Protein AF-A0A1G0SF63-F1 (afdb_monomer_lite)

Secondary structure (DSSP, 8-state):
----------EE-TTT--EE-TT-SB-TTT--B----------GGGGSSSSSS---------

Radius of gyration: 25.13 Å; chains: 1; bounding box: 53×44×61 Å

Foldseek 3Di:
DDDPPPPQVFDADPVPRDTDTPPDQADPPPGDGDDPDPPPPPVPVVPPDPDPDDDDDDDDDD

Sequence (62 aa):
MDQVKNQEEEYTCMECGADVGANDLVCPKCGTTFDEQNTTADESLLSIEDELLGQHIGGVGL

pLDDT: mean 71.17, std 16.76, range [46.47, 94.81]

Structure (mmCIF, N/CA/C/O backbone):
data_AF-A0A1G0SF63-F1
#
_entry.id   AF-A0A1G0SF63-F1
#
loop_
_atom_site.group_PDB
_atom_site.id
_atom_site.type_symbol
_atom_site.label_atom_id
_atom_site.label_alt_id
_atom_site.label_comp_id
_atom_site.label_asym_id
_atom_site.label_entity_id
_atom_site.label_seq_id
_atom_site.pdbx_PDB_ins_code
_atom_site.Cartn_x
_atom_site.Cartn_y
_atom_site.Cartn_z
_atom_site.occupancy
_atom_site.B_iso_or_equiv
_atom_site.auth_seq_id
_atom_site.auth_comp_id
_atom_site.auth_asym_id
_atom_site.auth_atom_id
_atom_site.pdbx_PDB_model_num
ATOM 1 N N . MET A 1 1 ? 6.809 -24.867 24.717 1.00 49.00 1 MET A N 1
ATOM 2 C CA . MET A 1 1 ? 5.530 -24.666 24.021 1.00 49.00 1 MET A CA 1
ATOM 3 C C . MET A 1 1 ? 5.284 -23.168 23.898 1.00 49.00 1 MET A C 1
ATOM 5 O O . MET A 1 1 ? 4.796 -22.540 24.827 1.00 49.00 1 MET A O 1
ATOM 9 N N . ASP A 1 2 ? 5.847 -22.612 22.828 1.00 62.69 2 ASP A N 1
ATOM 10 C CA . ASP A 1 2 ? 5.236 -21.677 21.874 1.00 62.69 2 ASP A CA 1
ATOM 11 C C . ASP A 1 2 ? 4.252 -20.640 22.429 1.00 62.69 2 ASP A C 1
ATOM 13 O O . ASP A 1 2 ? 3.051 -20.874 22.520 1.00 62.69 2 ASP A O 1
ATOM 17 N N . GLN A 1 3 ? 4.763 -19.443 22.716 1.00 56.78 3 GLN A N 1
ATOM 18 C CA . GLN A 1 3 ? 3.935 -18.239 22.726 1.00 56.78 3 GLN A CA 1
ATOM 19 C C . GLN A 1 3 ? 4.171 -17.491 21.415 1.00 56.78 3 GLN A C 1
ATOM 21 O O . GLN A 1 3 ? 4.975 -16.562 21.356 1.00 56.78 3 GLN A O 1
ATOM 26 N N . VAL A 1 4 ? 3.476 -17.921 20.359 1.00 63.22 4 VAL A N 1
ATOM 27 C CA . VAL A 1 4 ? 3.285 -17.109 19.153 1.00 63.22 4 VAL A CA 1
ATOM 28 C C . VAL A 1 4 ? 2.364 -15.967 19.567 1.00 63.22 4 VAL A C 1
ATOM 30 O O . VAL A 1 4 ? 1.149 -16.131 19.662 1.00 63.22 4 VAL A O 1
ATOM 33 N N . LYS A 1 5 ? 2.947 -14.821 19.927 1.00 56.38 5 LYS A N 1
ATOM 34 C CA . LYS A 1 5 ? 2.179 -13.585 20.042 1.00 56.38 5 LYS A CA 1
ATOM 35 C C . LYS A 1 5 ? 1.668 -13.290 18.639 1.00 56.38 5 LYS A C 1
ATOM 37 O O . LYS A 1 5 ? 2.462 -12.990 17.757 1.00 56.38 5 LYS A O 1
ATOM 42 N N . ASN A 1 6 ? 0.358 -13.414 18.451 1.00 53.22 6 ASN A N 1
ATOM 43 C CA . ASN A 1 6 ? -0.360 -12.803 17.344 1.00 53.22 6 ASN A CA 1
ATOM 44 C C . ASN A 1 6 ? -0.207 -11.286 17.504 1.00 53.22 6 ASN A C 1
ATOM 46 O O . ASN A 1 6 ? -1.048 -10.624 18.109 1.00 53.22 6 ASN A O 1
ATOM 50 N N . GLN A 1 7 ? 0.951 -10.770 17.108 1.00 53.72 7 GLN A N 1
ATOM 51 C CA . GLN A 1 7 ? 1.136 -9.355 16.888 1.00 53.72 7 GLN A CA 1
ATOM 52 C C . GLN A 1 7 ? 0.439 -9.119 15.555 1.00 53.72 7 GLN A C 1
ATOM 54 O O . GLN A 1 7 ? 0.970 -9.436 14.497 1.00 53.72 7 GLN A O 1
ATOM 59 N N . GLU A 1 8 ? -0.807 -8.658 15.612 1.00 61.16 8 GLU A N 1
ATOM 60 C CA . GLU A 1 8 ? -1.323 -7.817 14.541 1.00 61.16 8 GLU A CA 1
ATOM 61 C C . GLU A 1 8 ? -0.372 -6.618 14.495 1.00 61.16 8 GLU A C 1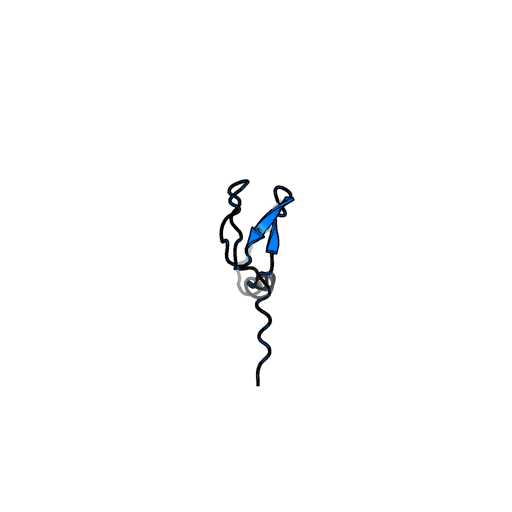
ATOM 63 O O . GLU A 1 8 ? -0.499 -5.672 15.269 1.00 61.16 8 GLU A O 1
ATOM 68 N N . GLU A 1 9 ? 0.704 -6.751 13.716 1.00 64.69 9 GLU A N 1
ATOM 69 C CA . GLU A 1 9 ? 1.697 -5.705 13.508 1.00 64.69 9 GLU A CA 1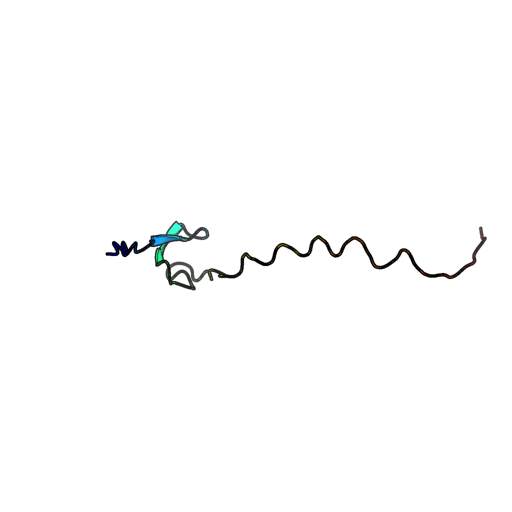
ATOM 70 C C . GLU A 1 9 ? 1.047 -4.659 12.606 1.00 64.69 9 GLU A C 1
ATOM 72 O O . GLU A 1 9 ? 1.207 -4.646 11.390 1.00 64.69 9 GLU A O 1
ATOM 77 N N . GLU A 1 10 ? 0.197 -3.841 13.218 1.00 76.62 10 GLU A N 1
ATOM 78 C CA . GLU A 1 10 ? -0.381 -2.670 12.585 1.00 76.62 10 GLU A CA 1
ATOM 79 C C . GLU A 1 10 ? 0.760 -1.676 12.347 1.00 76.62 10 GLU A C 1
ATOM 81 O O . GLU A 1 10 ? 1.463 -1.268 13.277 1.00 76.62 10 GLU A O 1
ATOM 86 N N . TYR A 1 11 ? 1.006 -1.354 11.083 1.00 86.06 11 TYR A N 1
ATOM 87 C CA . TYR A 1 11 ? 2.044 -0.426 10.666 1.00 86.06 11 TYR A CA 1
ATOM 88 C C . TYR A 1 11 ? 1.415 0.822 10.060 1.00 86.06 11 TYR A C 1
ATOM 90 O O . TYR A 1 11 ? 0.309 0.809 9.527 1.00 86.06 11 TYR A O 1
ATOM 98 N N . THR A 1 12 ? 2.126 1.940 10.135 1.00 91.69 12 THR A N 1
ATOM 99 C CA . THR A 1 12 ? 1.623 3.212 9.620 1.00 91.69 12 THR A CA 1
ATOM 100 C C . THR A 1 12 ? 2.079 3.418 8.178 1.00 91.69 12 THR A C 1
ATOM 102 O O . THR A 1 12 ? 3.272 3.382 7.877 1.00 91.69 12 THR A O 1
ATOM 105 N N . CYS A 1 13 ? 1.136 3.681 7.274 1.00 92.25 13 CYS A N 1
ATOM 106 C CA . CYS A 1 13 ? 1.409 4.045 5.891 1.00 92.25 13 CYS A CA 1
ATOM 107 C C . CYS A 1 13 ? 2.288 5.301 5.836 1.00 92.25 13 CYS A C 1
ATOM 109 O O . CYS A 1 13 ? 1.880 6.371 6.288 1.00 92.25 13 CYS A O 1
ATOM 111 N N . MET A 1 14 ? 3.465 5.193 5.221 1.00 89.06 14 MET A N 1
ATOM 112 C CA . MET A 1 14 ? 4.417 6.305 5.100 1.00 89.06 14 MET A CA 1
ATOM 113 C C . MET A 1 14 ? 3.936 7.421 4.159 1.00 89.06 14 MET A C 1
ATOM 115 O O . 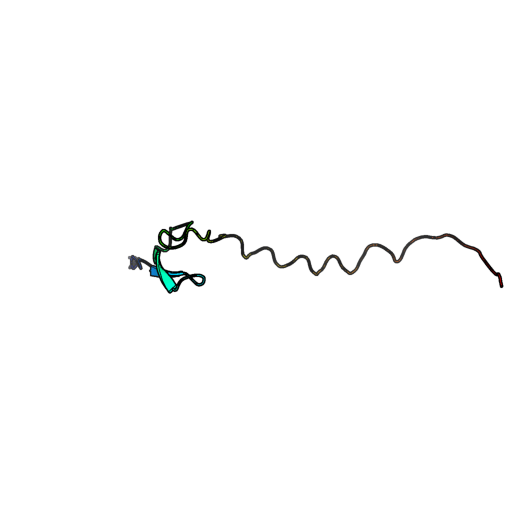MET A 1 14 ? 4.379 8.557 4.282 1.00 89.06 14 MET A O 1
ATOM 119 N N . GLU A 1 15 ? 2.984 7.118 3.273 1.00 93.12 15 GLU A N 1
ATOM 120 C CA . GLU A 1 15 ? 2.462 8.077 2.293 1.00 93.12 15 GLU A CA 1
ATOM 121 C C . GLU A 1 15 ? 1.351 8.970 2.860 1.00 93.12 15 GLU A C 1
ATOM 123 O O . GLU A 1 15 ? 1.232 10.133 2.480 1.00 93.12 15 GLU A O 1
ATOM 128 N N . CYS A 1 16 ? 0.506 8.445 3.756 1.00 94.38 16 CYS A N 1
ATOM 129 C CA . CYS A 1 16 ? -0.661 9.183 4.259 1.00 94.38 16 CYS A CA 1
ATOM 130 C C . CYS A 1 16 ? -0.850 9.160 5.780 1.00 94.38 16 CYS A C 1
ATOM 132 O O . CYS A 1 16 ? -1.749 9.834 6.279 1.00 94.38 16 CYS A O 1
ATOM 134 N N . GLY A 1 17 ? -0.058 8.38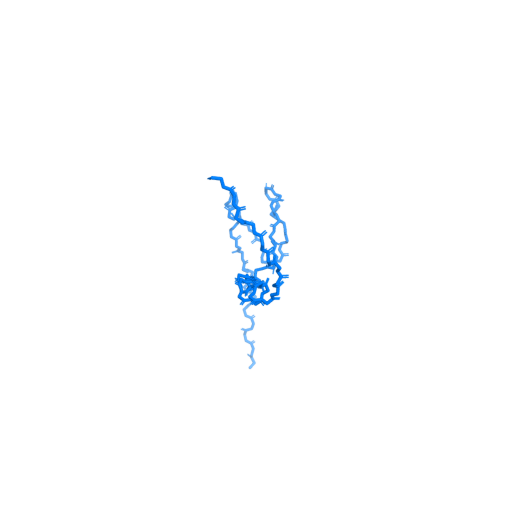0 6.519 1.00 92.69 17 GLY A N 1
ATOM 135 C CA . GLY A 1 17 ? -0.150 8.270 7.977 1.00 92.69 17 GLY A CA 1
ATOM 136 C C . GLY A 1 17 ? -1.310 7.416 8.492 1.00 92.69 17 GLY A C 1
ATOM 137 O O . GLY A 1 17 ? -1.677 7.545 9.652 1.00 92.69 17 GLY A O 1
ATOM 138 N N . ALA A 1 18 ? -1.927 6.592 7.641 1.00 93.38 18 ALA A N 1
ATOM 139 C CA . ALA A 1 18 ? -2.997 5.689 8.057 1.00 93.38 18 ALA A CA 1
ATOM 140 C C . ALA A 1 18 ? -2.457 4.414 8.703 1.00 93.38 18 ALA A C 1
ATOM 142 O O . ALA A 1 18 ? -1.413 3.926 8.284 1.00 93.38 18 ALA A O 1
ATOM 143 N N . ASP A 1 19 ? -3.208 3.842 9.634 1.00 93.00 19 ASP A N 1
ATOM 144 C CA . ASP A 1 19 ? -2.962 2.507 10.177 1.00 93.00 19 ASP A CA 1
ATOM 145 C C . ASP A 1 19 ? -3.299 1.440 9.122 1.00 93.00 19 ASP A C 1
ATOM 147 O O . ASP A 1 19 ? -4.335 1.512 8.447 1.00 93.00 19 ASP A O 1
ATOM 151 N N . VAL A 1 20 ? -2.391 0.486 8.930 1.00 91.81 20 VAL A N 1
ATOM 152 C CA . VAL A 1 20 ? -2.451 -0.555 7.902 1.00 91.81 20 VAL A CA 1
ATOM 153 C C . VAL A 1 20 ? -2.060 -1.895 8.521 1.00 91.81 20 VAL A C 1
ATOM 155 O O . VAL A 1 20 ? -1.146 -1.968 9.341 1.00 91.81 20 VAL A O 1
ATOM 158 N N . GLY A 1 21 ? -2.756 -2.970 8.150 1.00 88.50 21 GLY A N 1
ATOM 159 C CA . GLY A 1 21 ? -2.461 -4.297 8.677 1.00 88.50 21 GLY A CA 1
ATOM 160 C C . GLY A 1 21 ? -1.196 -4.895 8.063 1.00 88.50 21 GLY A C 1
ATOM 161 O O . GLY A 1 21 ? -0.955 -4.730 6.873 1.00 88.50 21 GLY A O 1
ATOM 162 N N . ALA A 1 22 ? -0.445 -5.680 8.843 1.00 82.31 22 ALA A N 1
ATOM 163 C CA . ALA A 1 22 ? 0.782 -6.382 8.429 1.00 82.31 22 ALA A CA 1
ATOM 164 C C . ALA A 1 22 ? 0.708 -7.115 7.073 1.00 82.31 22 ALA A C 1
ATOM 166 O O . ALA A 1 22 ? 1.724 -7.272 6.408 1.00 82.31 22 ALA A O 1
ATOM 167 N N . ASN A 1 23 ? -0.483 -7.578 6.678 1.00 84.00 23 ASN A N 1
ATOM 168 C CA . ASN A 1 23 ? -0.706 -8.367 5.462 1.00 84.00 23 ASN A CA 1
ATOM 169 C C . ASN A 1 23 ? -1.340 -7.560 4.314 1.00 84.00 23 ASN A C 1
ATOM 171 O O . ASN A 1 23 ? -1.627 -8.122 3.256 1.00 84.00 23 ASN A O 1
ATOM 175 N N . ASP A 1 24 ? -1.631 -6.274 4.513 1.00 87.62 24 ASP A N 1
ATOM 176 C CA . ASP A 1 24 ? -2.146 -5.425 3.444 1.00 87.62 24 ASP A CA 1
ATOM 177 C C . ASP A 1 24 ? -1.026 -5.127 2.443 1.00 87.62 24 ASP A C 1
ATOM 179 O O . ASP A 1 24 ? -0.001 -4.548 2.787 1.00 87.62 24 ASP A O 1
ATOM 183 N N . LEU A 1 25 ? -1.253 -5.487 1.179 1.00 89.31 25 LEU A N 1
ATOM 184 C CA . LEU A 1 25 ? -0.369 -5.139 0.060 1.00 89.31 25 LEU A CA 1
ATOM 185 C C . LEU A 1 25 ? -0.619 -3.714 -0.451 1.00 89.31 25 LEU A C 1
ATOM 187 O O . LEU A 1 25 ? 0.184 -3.160 -1.200 1.00 89.31 25 LEU A O 1
ATOM 191 N N . VAL A 1 26 ? -1.761 -3.122 -0.087 1.00 92.12 26 VAL A N 1
ATOM 192 C CA . VAL A 1 26 ? -2.197 -1.798 -0.536 1.00 92.12 26 VAL A CA 1
ATOM 193 C C . VAL A 1 26 ? -2.870 -1.062 0.609 1.00 92.12 26 VAL A C 1
ATOM 195 O O . VAL A 1 26 ? -3.756 -1.599 1.262 1.00 92.12 26 VAL A O 1
ATOM 198 N N . CYS A 1 27 ? -2.511 0.203 0.816 1.00 93.69 27 CYS A N 1
ATOM 199 C CA . CYS A 1 27 ? -3.133 1.046 1.821 1.00 93.69 27 CYS A CA 1
ATOM 200 C C . CYS A 1 27 ? -4.608 1.294 1.464 1.00 93.69 27 CYS A C 1
ATOM 202 O O . CYS A 1 27 ? -4.883 1.962 0.461 1.00 93.69 27 CYS A O 1
ATOM 204 N N . PRO A 1 28 ? -5.574 0.883 2.302 1.00 92.06 28 PRO A N 1
ATOM 205 C CA . PRO A 1 28 ? -6.997 1.080 2.021 1.00 92.06 28 PRO A CA 1
ATOM 206 C C . PRO A 1 28 ? -7.428 2.553 2.089 1.00 92.06 28 PRO A C 1
ATOM 208 O O . PRO A 1 28 ? -8.550 2.896 1.717 1.00 92.06 28 PRO A O 1
ATOM 211 N N . LYS A 1 29 ? -6.558 3.441 2.590 1.00 94.81 29 LYS A N 1
ATOM 212 C CA . LYS A 1 29 ? -6.858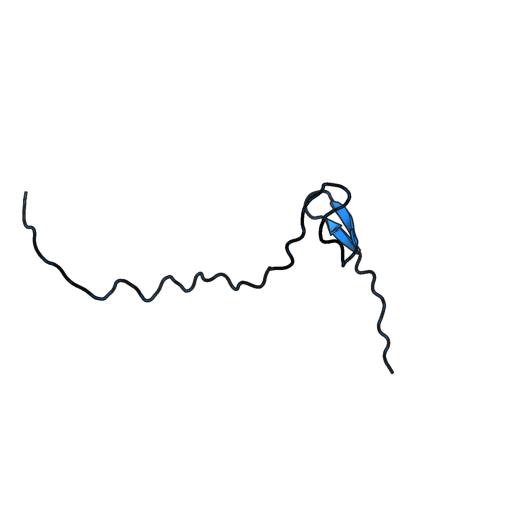 4.864 2.787 1.00 94.81 29 LYS A CA 1
ATOM 213 C C . LYS A 1 29 ? -6.397 5.742 1.630 1.00 94.81 29 LYS A C 1
ATOM 215 O O . LYS A 1 29 ? -7.125 6.663 1.272 1.00 94.81 29 LYS A O 1
ATOM 220 N N . CYS A 1 30 ? -5.224 5.477 1.060 1.00 94.44 30 CYS A N 1
ATOM 221 C CA . CYS A 1 30 ? -4.672 6.273 -0.043 1.00 94.44 30 CYS A CA 1
ATOM 222 C C . CYS A 1 30 ? -4.463 5.481 -1.340 1.00 94.44 30 CYS A C 1
ATOM 224 O O . CYS A 1 30 ? -4.320 6.094 -2.39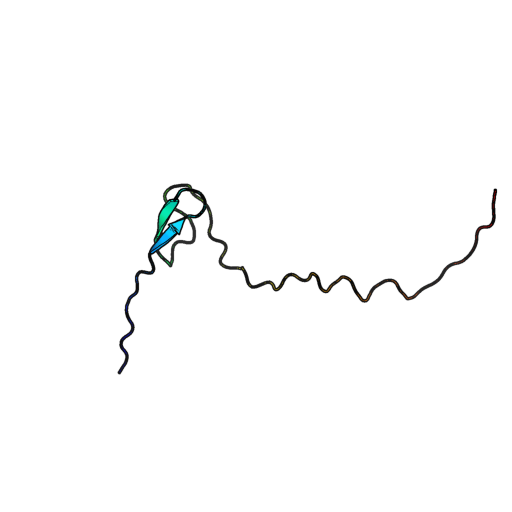3 1.00 94.44 30 CYS A O 1
ATOM 226 N N . GLY A 1 31 ? -4.463 4.146 -1.282 1.00 92.69 31 GLY A N 1
ATOM 227 C CA . GLY A 1 31 ? -4.217 3.277 -2.432 1.00 92.69 31 GLY A CA 1
ATOM 228 C C . GLY A 1 31 ? -2.740 3.021 -2.739 1.00 92.69 31 GLY A C 1
ATOM 229 O O . GLY A 1 31 ? -2.452 2.461 -3.792 1.00 92.69 31 GLY A O 1
ATOM 230 N N . THR A 1 32 ? -1.807 3.415 -1.861 1.00 91.88 32 THR A N 1
ATOM 231 C CA . THR A 1 32 ? -0.379 3.132 -2.081 1.00 91.88 32 THR A CA 1
ATOM 232 C C . THR A 1 32 ? -0.078 1.645 -1.924 1.00 91.88 32 THR A C 1
ATOM 234 O O . THR A 1 32 ? -0.586 1.018 -0.998 1.00 91.88 32 THR A O 1
ATOM 237 N N . THR A 1 33 ? 0.736 1.080 -2.808 1.00 92.12 33 THR A N 1
ATOM 238 C CA . THR A 1 33 ? 1.163 -0.326 -2.774 1.00 92.12 33 THR A CA 1
ATOM 239 C C . THR A 1 33 ? 2.428 -0.480 -1.935 1.00 92.12 33 THR A C 1
ATOM 241 O O . THR A 1 33 ? 3.396 0.248 -2.151 1.00 92.12 33 THR A O 1
ATOM 244 N N . PHE A 1 34 ? 2.444 -1.443 -1.019 1.00 86.50 34 PHE A N 1
ATOM 245 C CA . PHE A 1 34 ? 3.635 -1.825 -0.267 1.00 86.50 34 PHE A CA 1
ATOM 246 C C . PHE A 1 34 ? 4.356 -2.909 -1.062 1.00 86.50 34 PHE A C 1
ATOM 248 O O . PHE A 1 34 ? 3.875 -4.034 -1.178 1.00 86.50 34 PHE A O 1
ATOM 255 N N . ASP A 1 35 ? 5.467 -2.543 -1.696 1.00 76.38 35 ASP A N 1
ATOM 256 C CA . ASP A 1 35 ? 6.274 -3.507 -2.433 1.00 76.38 35 ASP A CA 1
ATOM 257 C C . ASP A 1 35 ? 7.073 -4.351 -1.429 1.00 76.38 35 ASP A C 1
ATOM 259 O O . ASP A 1 35 ? 7.937 -3.837 -0.716 1.00 76.38 35 ASP A O 1
ATOM 263 N N . GLU A 1 36 ? 6.762 -5.645 -1.334 1.00 65.38 36 GLU A N 1
ATOM 264 C CA . GLU A 1 36 ? 7.443 -6.576 -0.422 1.00 65.38 36 GLU A CA 1
ATOM 265 C C . GLU A 1 36 ? 8.889 -6.909 -0.856 1.00 65.38 36 GLU A C 1
ATOM 267 O O . GLU A 1 36 ? 9.525 -7.783 -0.267 1.00 65.38 36 GLU A O 1
ATOM 272 N N . GLN A 1 37 ? 9.453 -6.236 -1.869 1.00 48.12 37 GLN A N 1
ATOM 273 C CA . GLN A 1 37 ? 10.762 -6.569 -2.433 1.00 48.12 37 GLN A CA 1
ATOM 274 C C . GLN A 1 37 ? 11.821 -5.490 -2.207 1.00 48.12 37 GLN A C 1
ATOM 276 O O . GLN A 1 37 ? 12.458 -5.005 -3.138 1.00 48.12 37 GLN A O 1
ATOM 281 N N . ASN A 1 38 ? 12.134 -5.215 -0.940 1.00 57.50 38 ASN A N 1
ATOM 282 C CA . ASN A 1 38 ? 13.419 -4.604 -0.586 1.00 57.50 38 ASN A CA 1
ATOM 283 C C . ASN A 1 38 ? 14.451 -5.654 -0.135 1.00 57.50 38 ASN A C 1
ATOM 285 O O . ASN A 1 38 ? 14.973 -5.595 0.977 1.00 57.50 38 ASN A O 1
ATOM 289 N N . THR A 1 39 ? 14.772 -6.617 -1.003 1.00 48.09 39 THR A N 1
ATOM 290 C CA . THR A 1 39 ? 16.024 -7.393 -0.903 1.00 48.09 39 THR A CA 1
ATOM 291 C C . THR A 1 39 ? 16.666 -7.643 -2.261 1.00 48.09 39 THR A C 1
ATOM 293 O O . THR A 1 39 ? 17.312 -8.670 -2.457 1.00 48.09 39 THR A O 1
ATOM 296 N N . THR A 1 40 ? 16.540 -6.721 -3.210 1.00 46.47 40 THR A N 1
ATOM 297 C CA . THR A 1 40 ? 17.613 -6.642 -4.200 1.00 46.47 40 THR A CA 1
ATOM 298 C C . THR A 1 40 ? 18.643 -5.746 -3.558 1.00 46.47 40 THR A C 1
ATOM 300 O O . THR A 1 40 ? 18.481 -4.529 -3.527 1.00 46.47 40 THR A O 1
ATOM 303 N N . ALA A 1 41 ? 19.637 -6.381 -2.926 1.00 56.53 41 ALA A N 1
ATOM 304 C CA . ALA A 1 41 ? 20.935 -5.764 -2.746 1.00 56.53 41 ALA A CA 1
ATOM 305 C C . ALA A 1 41 ? 21.255 -5.132 -4.094 1.00 56.53 41 ALA A C 1
ATOM 307 O O . ALA A 1 41 ? 21.451 -5.851 -5.072 1.00 56.53 41 ALA A O 1
ATOM 308 N N . ASP A 1 42 ? 21.103 -3.809 -4.130 1.00 49.12 42 ASP A N 1
ATOM 309 C CA . ASP A 1 42 ? 21.299 -2.982 -5.297 1.00 49.12 42 ASP A CA 1
ATOM 310 C C . ASP A 1 42 ? 22.576 -3.469 -5.963 1.00 49.12 42 ASP A C 1
ATOM 312 O O . ASP A 1 42 ? 23.665 -3.428 -5.385 1.00 49.12 42 ASP A O 1
ATOM 316 N N . GLU A 1 43 ? 22.391 -3.994 -7.165 1.00 56.00 43 GLU A N 1
ATOM 317 C CA . GLU A 1 43 ? 23.400 -4.402 -8.129 1.00 56.00 43 GLU A CA 1
ATOM 318 C C . GLU A 1 43 ? 24.254 -3.189 -8.577 1.00 56.00 43 GLU A C 1
ATOM 320 O O . GLU A 1 43 ? 24.689 -3.094 -9.720 1.00 56.00 43 GLU A O 1
ATOM 325 N N . SER A 1 44 ? 24.566 -2.261 -7.664 1.00 54.31 44 SER A N 1
ATOM 326 C CA . SER A 1 44 ? 25.633 -1.262 -7.769 1.00 54.31 44 SER A CA 1
ATOM 327 C C . SER A 1 44 ? 26.997 -1.888 -8.078 1.00 54.31 44 SER A C 1
ATOM 329 O O . SER A 1 44 ? 27.904 -1.188 -8.529 1.00 54.31 44 SER A O 1
ATOM 331 N N . LEU A 1 45 ? 27.182 -3.196 -7.857 1.00 55.66 45 LEU A N 1
ATOM 332 C CA . LEU A 1 45 ? 28.433 -3.896 -8.164 1.00 55.66 45 LEU A CA 1
ATOM 333 C C . LEU A 1 45 ? 28.641 -4.225 -9.651 1.00 55.66 45 LEU A C 1
ATOM 335 O O . LEU A 1 45 ? 29.750 -4.614 -10.011 1.00 55.66 45 LEU A O 1
ATOM 339 N N . LEU A 1 46 ? 27.681 -3.959 -10.544 1.00 53.62 46 LEU A N 1
ATOM 340 C CA . LEU A 1 46 ? 27.892 -4.083 -11.999 1.00 53.62 46 LEU A CA 1
ATOM 341 C C . LEU A 1 46 ? 28.795 -2.985 -12.608 1.00 53.62 46 LEU A C 1
ATOM 343 O O . LEU A 1 46 ? 28.861 -2.833 -13.824 1.00 53.62 46 LEU A O 1
ATOM 347 N N . SER A 1 47 ? 29.546 -2.244 -11.786 1.00 54.62 47 SER A N 1
ATOM 348 C CA . SER A 1 47 ? 30.466 -1.189 -12.235 1.00 54.62 47 SER A CA 1
ATOM 349 C C . SER A 1 47 ? 31.933 -1.621 -12.437 1.00 54.62 47 SER A C 1
ATOM 351 O O . SER A 1 47 ? 32.746 -0.736 -12.693 1.00 54.62 47 SER A O 1
ATOM 353 N N . ILE A 1 48 ? 32.334 -2.903 -12.315 1.00 69.25 48 ILE A N 1
ATOM 354 C CA . ILE A 1 48 ? 33.783 -3.243 -12.308 1.00 69.25 48 ILE A CA 1
ATOM 355 C C . ILE A 1 48 ? 34.371 -4.221 -13.348 1.00 69.25 48 ILE A C 1
ATOM 357 O O . ILE A 1 48 ? 35.592 -4.354 -13.313 1.00 69.25 48 ILE A O 1
ATOM 361 N N . GLU A 1 49 ? 33.664 -4.841 -14.309 1.00 64.69 49 GLU A N 1
ATOM 362 C CA . GLU A 1 49 ? 34.347 -5.850 -15.175 1.00 64.69 49 GLU A CA 1
ATOM 363 C C . GLU A 1 49 ? 34.206 -5.775 -16.714 1.00 64.69 49 GLU A C 1
ATOM 365 O O . GLU A 1 49 ? 34.922 -6.517 -17.381 1.00 64.69 49 GLU A O 1
ATOM 370 N N . ASP A 1 50 ? 33.454 -4.853 -17.330 1.00 60.84 50 ASP A N 1
ATOM 371 C CA . ASP A 1 50 ? 33.245 -4.887 -18.800 1.00 60.84 50 ASP A CA 1
ATOM 372 C C . ASP A 1 50 ? 33.606 -3.585 -19.548 1.00 60.84 50 ASP A C 1
ATOM 374 O O . ASP A 1 50 ? 32.739 -2.980 -20.152 1.00 60.84 50 ASP A O 1
ATOM 378 N N . GLU A 1 51 ? 34.867 -3.113 -19.501 1.00 58.06 51 GLU A N 1
ATOM 379 C CA . GLU A 1 51 ? 35.504 -2.459 -20.682 1.00 58.06 51 GLU A CA 1
ATOM 380 C C . GLU A 1 51 ? 37.021 -2.169 -20.547 1.00 58.06 51 GLU A C 1
ATOM 382 O O . GLU A 1 51 ? 37.549 -1.192 -21.073 1.00 58.06 51 GLU A O 1
ATOM 387 N N . LEU A 1 52 ? 37.793 -3.023 -19.863 1.00 64.00 52 LEU A N 1
ATOM 388 C CA . LEU A 1 52 ? 39.267 -2.926 -19.871 1.00 64.00 52 LEU A CA 1
ATOM 389 C C . LEU A 1 52 ? 39.930 -3.798 -20.950 1.00 64.00 52 LEU A C 1
ATOM 391 O O . LEU A 1 52 ? 41.156 -3.875 -20.999 1.00 64.00 52 LEU A O 1
ATOM 395 N N . LEU A 1 53 ? 39.165 -4.432 -21.846 1.00 63.84 53 LEU A N 1
ATOM 396 C CA . LEU A 1 53 ? 39.707 -5.403 -22.799 1.00 63.84 53 LEU A CA 1
ATOM 397 C C . LEU A 1 53 ? 39.129 -5.242 -24.220 1.00 63.84 53 LEU A C 1
ATOM 399 O O . LEU A 1 53 ? 38.226 -5.965 -24.622 1.00 63.84 53 LEU A O 1
ATOM 403 N N . GLY A 1 54 ? 39.741 -4.371 -25.033 1.00 55.78 54 GLY A N 1
ATOM 404 C CA . GLY A 1 54 ? 39.840 -4.662 -26.472 1.00 55.78 54 GLY A CA 1
ATOM 405 C C . GLY A 1 54 ? 39.639 -3.524 -27.482 1.00 55.78 54 GLY A C 1
ATOM 406 O O . GLY A 1 54 ? 38.616 -3.451 -28.141 1.00 55.78 54 GLY A O 1
ATOM 407 N N . GLN A 1 55 ? 40.723 -2.791 -27.764 1.00 62.25 55 GLN A N 1
ATOM 408 C CA . GLN A 1 55 ? 41.292 -2.689 -29.124 1.00 62.25 55 GLN A CA 1
ATOM 409 C C . GLN A 1 55 ? 40.490 -2.004 -30.271 1.00 62.25 55 GLN A C 1
ATOM 411 O O . GLN A 1 55 ? 39.809 -2.695 -31.018 1.00 62.25 55 GLN A O 1
ATOM 416 N N . HIS A 1 56 ? 40.796 -0.734 -30.607 1.00 50.06 56 HIS A N 1
ATOM 417 C CA . HIS A 1 56 ? 41.320 -0.350 -31.948 1.00 50.06 56 HIS A CA 1
ATOM 418 C C . HIS A 1 56 ? 41.661 1.156 -32.094 1.00 50.06 56 HIS A C 1
ATOM 420 O O . HIS A 1 56 ? 40.796 2.002 -32.250 1.00 50.06 56 HIS A O 1
ATOM 426 N N . ILE A 1 57 ? 42.970 1.435 -32.083 1.00 65.56 57 ILE A N 1
ATOM 427 C CA . ILE A 1 57 ? 43.766 2.274 -33.008 1.00 65.56 57 ILE A CA 1
ATOM 428 C C . ILE A 1 57 ? 43.186 3.554 -33.659 1.00 65.56 57 ILE A C 1
ATOM 430 O O . ILE A 1 57 ? 42.194 3.532 -34.369 1.00 65.56 57 ILE A O 1
ATOM 434 N N . GLY A 1 58 ? 44.007 4.615 -33.607 1.00 57.28 58 GLY A N 1
ATOM 435 C CA . GLY A 1 58 ? 44.369 5.418 -34.786 1.00 57.28 58 GLY A CA 1
ATOM 436 C C . GLY A 1 58 ? 43.639 6.749 -34.997 1.00 57.28 58 GLY A C 1
ATOM 437 O O . GLY A 1 58 ? 42.517 6.770 -35.481 1.00 57.28 58 GLY A O 1
ATOM 438 N N . GLY A 1 59 ? 44.335 7.874 -34.783 1.00 53.34 59 GLY A N 1
ATOM 439 C CA . GLY A 1 59 ? 43.889 9.162 -35.327 1.00 53.34 59 GLY A CA 1
ATOM 440 C C . GLY A 1 59 ? 44.617 10.386 -34.783 1.00 53.34 59 GLY A C 1
ATOM 441 O O . GLY A 1 59 ? 44.106 11.078 -33.914 1.00 53.34 59 GLY A O 1
ATOM 442 N N . VAL A 1 60 ? 45.802 10.678 -35.317 1.00 71.81 60 VAL A N 1
ATOM 443 C CA . VAL A 1 60 ? 46.382 12.030 -35.281 1.00 71.81 60 VAL A CA 1
ATOM 444 C C . VAL A 1 60 ? 45.535 12.974 -36.147 1.00 71.81 60 VAL A C 1
ATOM 446 O O . VAL A 1 60 ? 45.188 12.601 -37.266 1.00 71.81 60 VAL A O 1
ATOM 449 N N . GLY A 1 61 ? 45.252 14.198 -35.686 1.00 61.50 61 GLY A N 1
ATOM 450 C CA . GLY A 1 61 ? 44.809 15.272 -36.583 1.00 61.50 61 GLY A CA 1
ATOM 451 C C . GLY A 1 61 ? 44.001 16.397 -35.939 1.00 61.50 61 GLY A C 1
ATOM 452 O O . GLY A 1 61 ? 42.786 16.271 -35.818 1.00 61.50 61 GLY A O 1
ATOM 453 N N . LEU A 1 62 ? 44.680 17.500 -35.603 1.00 55.56 62 LEU A N 1
ATOM 454 C CA . LEU A 1 62 ? 44.542 18.857 -36.178 1.00 55.56 62 LEU A CA 1
ATOM 455 C C . LEU A 1 62 ? 45.179 19.885 -35.234 1.00 55.56 62 LEU A C 1
ATOM 457 O O . LEU A 1 62 ? 44.750 19.967 -34.064 1.00 55.56 62 LEU A O 1
#